Protein AF-X1ENZ5-F1 (afdb_monomer)

Organism: NCBI:txid412755

Radius of gyration: 10.83 Å; Cα contacts (8 Å, |Δi|>4): 65; chains: 1; bounding box: 33×15×16 Å

Structure (mmCIF, N/CA/C/O backbone):
data_AF-X1ENZ5-F1
#
_entry.id   AF-X1ENZ5-F1
#
loop_
_atom_site.group_PDB
_atom_site.id
_atom_site.type_symbol
_atom_site.label_atom_id
_atom_site.label_alt_id
_atom_site.label_comp_id
_atom_site.label_asym_id
_atom_site.label_entity_id
_atom_site.label_seq_id
_atom_site.pdbx_PDB_ins_code
_atom_site.Cartn_x
_atom_site.Cartn_y
_atom_site.Cartn_z
_atom_site.occupancy
_atom_site.B_iso_or_equiv
_atom_site.auth_seq_id
_atom_site.auth_comp_id
_atom_site.auth_asym_id
_atom_site.auth_atom_id
_atom_site.pdbx_PDB_model_num
ATOM 1 N N . MET A 1 1 ? 14.771 5.313 -5.515 1.00 73.44 1 MET A N 1
ATOM 2 C CA . MET A 1 1 ? 14.106 6.61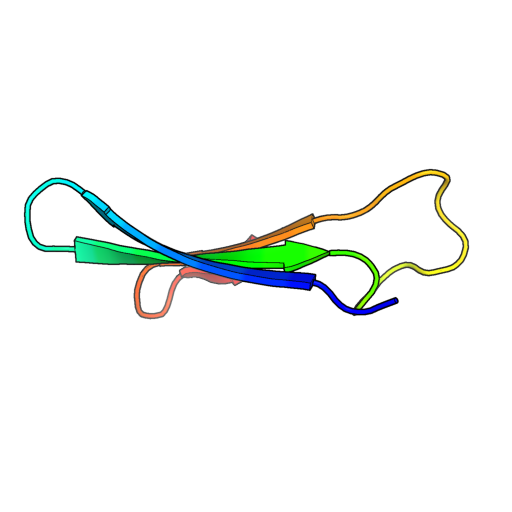8 -5.779 1.00 73.44 1 MET A CA 1
ATOM 3 C C . MET A 1 1 ? 12.763 6.521 -5.094 1.00 73.44 1 MET A C 1
ATOM 5 O O . MET A 1 1 ? 12.101 5.529 -5.337 1.00 73.44 1 MET A O 1
ATOM 9 N N . ILE A 1 2 ? 12.380 7.445 -4.209 1.00 84.12 2 ILE A N 1
ATOM 10 C CA . ILE A 1 2 ? 11.080 7.306 -3.528 1.00 84.12 2 ILE A CA 1
ATOM 11 C C . ILE A 1 2 ? 9.985 7.694 -4.521 1.00 84.12 2 ILE A C 1
ATOM 13 O O . ILE A 1 2 ? 9.957 8.837 -4.976 1.00 84.12 2 ILE A O 1
ATOM 17 N N . ILE A 1 3 ? 9.122 6.739 -4.859 1.00 91.38 3 ILE A N 1
ATOM 18 C CA . ILE A 1 3 ? 7.913 6.968 -5.652 1.00 91.38 3 ILE A CA 1
ATOM 19 C C . ILE A 1 3 ? 6.743 6.976 -4.672 1.0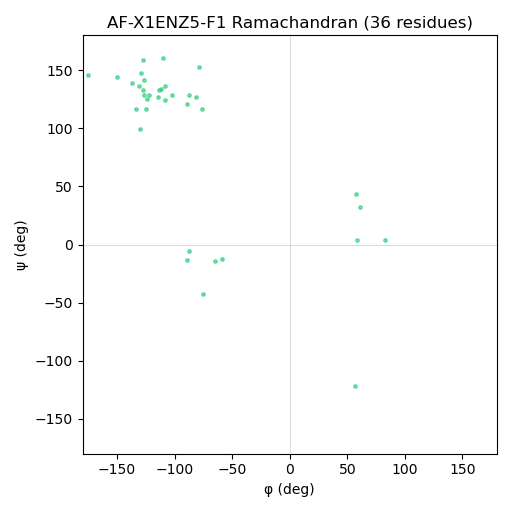0 91.38 3 ILE A C 1
ATOM 21 O O . ILE A 1 3 ? 6.631 6.068 -3.847 1.00 91.38 3 ILE A O 1
ATOM 25 N N . LYS A 1 4 ? 5.907 8.013 -4.741 1.00 94.50 4 LYS A N 1
ATOM 26 C CA . LYS A 1 4 ? 4.723 8.181 -3.900 1.00 94.50 4 LYS A CA 1
ATOM 27 C C . LYS A 1 4 ? 3.548 8.578 -4.775 1.00 94.50 4 LYS A C 1
ATOM 29 O O . LYS A 1 4 ? 3.563 9.661 -5.345 1.00 94.50 4 LYS A O 1
ATOM 34 N N . GLU A 1 5 ? 2.538 7.724 -4.813 1.00 95.56 5 GLU A N 1
ATOM 35 C CA . GLU A 1 5 ? 1.330 7.936 -5.604 1.00 95.56 5 GLU A CA 1
ATOM 36 C C . GLU A 1 5 ? 0.088 7.753 -4.734 1.00 95.56 5 GLU A C 1
ATOM 38 O O . GLU A 1 5 ? 0.081 6.937 -3.808 1.00 95.56 5 GLU A O 1
ATOM 43 N N . SER A 1 6 ? -0.966 8.503 -5.052 1.00 95.81 6 SER A N 1
ATOM 44 C CA . SER A 1 6 ? -2.249 8.430 -4.352 1.00 95.81 6 SER A CA 1
ATOM 45 C C . SER A 1 6 ? -3.392 8.192 -5.328 1.00 95.81 6 SER A C 1
ATOM 47 O O . SER A 1 6 ? -3.425 8.749 -6.425 1.00 95.81 6 SER A O 1
ATOM 49 N N . VAL A 1 7 ? -4.359 7.377 -4.913 1.00 96.19 7 VAL A N 1
ATOM 50 C CA . VAL A 1 7 ? -5.560 7.070 -5.692 1.00 96.19 7 VAL A CA 1
ATOM 51 C C . VAL A 1 7 ? -6.793 7.083 -4.796 1.00 96.19 7 VAL A C 1
ATOM 53 O O . VAL A 1 7 ? -6.767 6.592 -3.669 1.00 96.19 7 VAL A O 1
ATOM 56 N N . ASN A 1 8 ? -7.895 7.641 -5.302 1.00 94.94 8 ASN A N 1
ATOM 57 C CA . ASN A 1 8 ? -9.187 7.562 -4.631 1.00 94.94 8 ASN A CA 1
ATOM 58 C C . ASN A 1 8 ? -9.937 6.305 -5.088 1.00 94.94 8 ASN A C 1
ATOM 60 O O . ASN A 1 8 ? -10.225 6.148 -6.276 1.00 94.94 8 ASN A O 1
ATOM 64 N N . ILE A 1 9 ? -10.271 5.423 -4.146 1.00 92.94 9 ILE A N 1
ATOM 65 C CA . ILE A 1 9 ? -11.055 4.210 -4.390 1.00 92.94 9 ILE A CA 1
ATOM 66 C C . ILE A 1 9 ? -12.264 4.220 -3.457 1.00 92.94 9 ILE A C 1
ATOM 68 O O . ILE A 1 9 ? -12.128 4.189 -2.234 1.00 92.94 9 ILE A O 1
ATOM 72 N N . GLY A 1 10 ? -13.468 4.274 -4.032 1.00 92.62 10 GLY A N 1
ATOM 73 C CA . GLY A 1 10 ? -14.7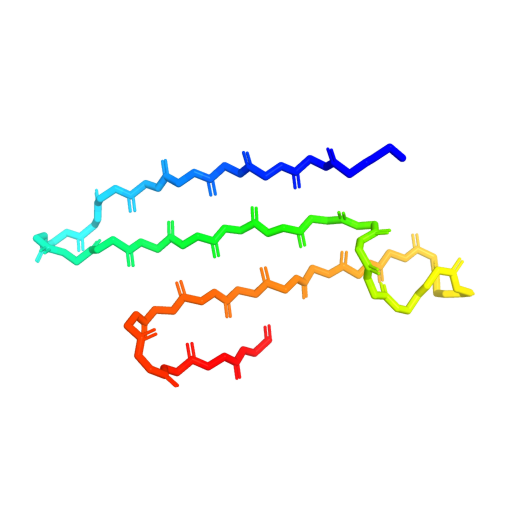14 4.242 -3.258 1.00 92.62 10 GLY A CA 1
ATOM 74 C C . GLY A 1 10 ? -14.863 5.406 -2.270 1.00 92.62 10 GLY A C 1
ATOM 75 O O . GLY A 1 10 ? -15.429 5.224 -1.194 1.00 92.62 10 GLY A O 1
ATOM 76 N N . GLY A 1 11 ? -14.318 6.581 -2.600 1.00 93.50 11 GLY A N 1
ATOM 77 C CA . GLY A 1 11 ? -14.339 7.764 -1.736 1.00 93.50 11 GLY A CA 1
ATOM 78 C C . GLY A 1 11 ? -13.241 7.784 -0.671 1.00 93.50 11 GLY A C 1
ATOM 79 O O . GLY A 1 11 ? -13.213 8.706 0.140 1.00 93.50 11 GLY A O 1
ATOM 80 N N . ARG A 1 12 ? -12.337 6.797 -0.657 1.00 91.81 12 ARG A N 1
ATOM 81 C CA . ARG A 1 12 ? -11.212 6.719 0.281 1.00 91.81 12 ARG A CA 1
ATOM 82 C C . ARG A 1 12 ? -9.895 6.923 -0.452 1.00 91.81 12 ARG A C 1
ATOM 84 O O . ARG A 1 12 ? -9.672 6.324 -1.500 1.00 91.81 12 ARG A O 1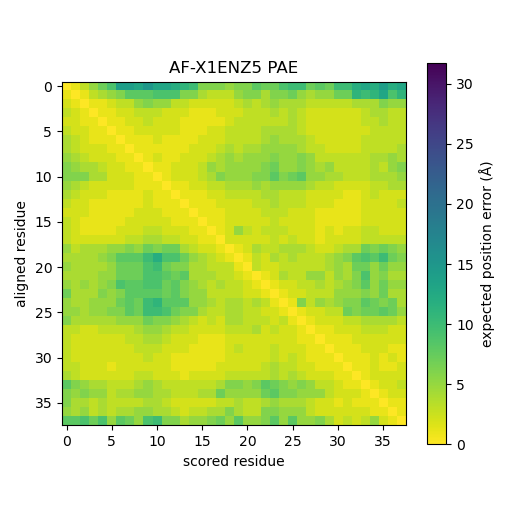
ATOM 91 N N . GLU A 1 13 ? -9.023 7.754 0.105 1.00 95.94 13 GLU A N 1
ATOM 92 C CA . GLU A 1 13 ? -7.678 7.959 -0.430 1.00 95.94 13 GLU A CA 1
ATOM 93 C C . GLU A 1 13 ? -6.744 6.840 0.039 1.00 95.94 13 GLU A C 1
ATOM 95 O O . GLU A 1 13 ? -6.641 6.555 1.234 1.00 95.94 13 GLU A O 1
ATOM 100 N N . ILE A 1 14 ? -6.072 6.207 -0.919 1.00 96.19 14 ILE A N 1
ATOM 101 C CA . ILE A 1 14 ? -5.032 5.210 -0.687 1.00 96.19 14 ILE A CA 1
ATOM 102 C C . ILE A 1 14 ? -3.726 5.792 -1.198 1.00 96.19 14 ILE A C 1
ATOM 104 O O . ILE A 1 14 ? -3.645 6.217 -2.349 1.00 96.19 14 ILE A O 1
ATOM 108 N N . THR A 1 15 ? -2.708 5.789 -0.346 1.00 96.00 15 THR A N 1
ATOM 109 C CA . THR A 1 15 ? -1.353 6.223 -0.691 1.00 96.00 15 THR A CA 1
ATOM 110 C C . THR A 1 15 ? -0.437 5.011 -0.776 1.00 96.00 15 THR A C 1
ATOM 112 O O . THR A 1 15 ? -0.483 4.14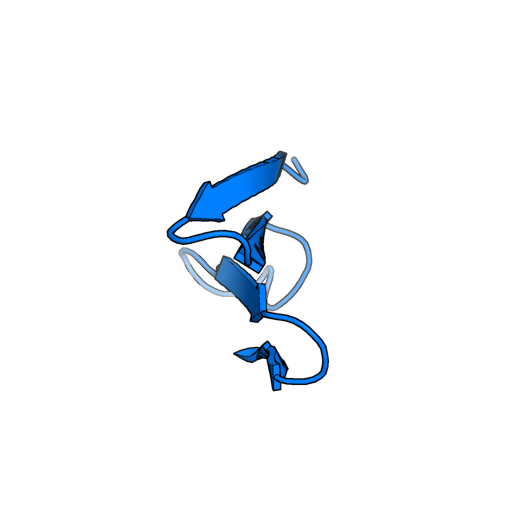5 0.097 1.00 96.00 15 THR A O 1
ATOM 115 N N . ILE A 1 16 ? 0.404 4.961 -1.804 1.00 95.62 16 ILE A N 1
ATOM 116 C CA . ILE A 1 16 ? 1.384 3.901 -2.040 1.00 95.62 16 ILE A CA 1
ATOM 117 C C . ILE A 1 16 ? 2.763 4.549 -2.147 1.00 95.62 16 ILE A C 1
ATOM 119 O O . ILE A 1 16 ? 2.970 5.446 -2.965 1.00 95.62 16 ILE A O 1
ATOM 123 N N . GLU A 1 17 ? 3.710 4.095 -1.330 1.00 95.31 17 GLU A N 1
ATOM 124 C CA . GLU A 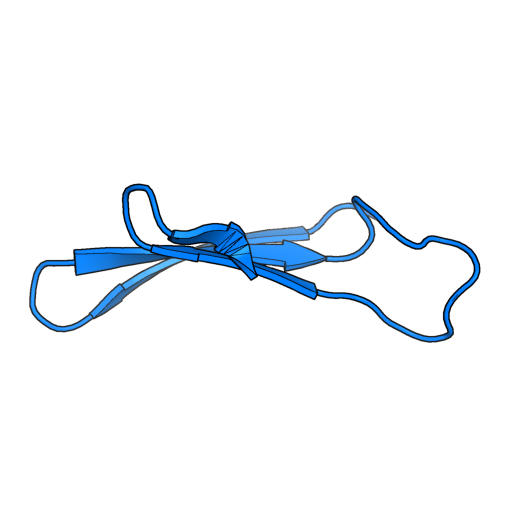1 17 ? 5.085 4.596 -1.300 1.00 95.31 17 GLU A CA 1
ATOM 125 C C . GLU A 1 17 ? 6.090 3.448 -1.449 1.00 95.31 17 GLU A C 1
ATOM 127 O O . GLU A 1 17 ? 6.041 2.473 -0.703 1.00 95.31 17 GLU A O 1
ATOM 132 N N . THR A 1 18 ? 7.040 3.563 -2.377 1.00 93.69 18 THR A N 1
ATOM 133 C CA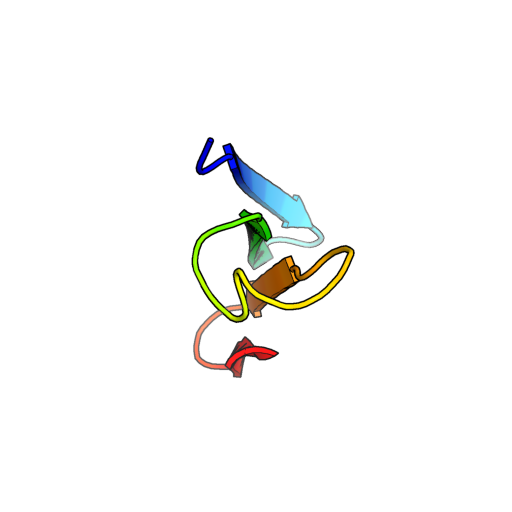 . THR A 1 18 ? 8.118 2.574 -2.569 1.00 93.69 18 THR A CA 1
ATOM 134 C C . THR A 1 18 ? 9.473 3.137 -2.151 1.00 93.69 18 THR A C 1
ATOM 136 O O . THR A 1 18 ? 9.646 4.353 -2.034 1.00 93.69 18 THR A O 1
ATOM 139 N N . ASP A 1 19 ? 10.449 2.259 -1.888 1.00 84.38 19 ASP A N 1
ATOM 140 C CA . ASP A 1 19 ? 11.850 2.615 -1.580 1.0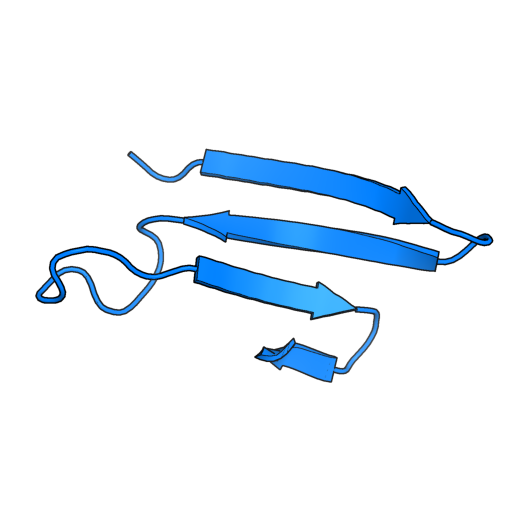0 84.38 19 ASP A CA 1
ATOM 141 C C . ASP A 1 19 ? 12.062 3.528 -0.348 1.00 84.38 19 ASP A C 1
ATOM 143 O O . ASP A 1 19 ? 13.192 3.933 -0.041 1.00 84.38 19 ASP A O 1
ATOM 147 N N . ARG A 1 20 ? 10.991 3.861 0.385 1.00 83.38 20 ARG A N 1
ATOM 148 C CA . ARG A 1 20 ? 11.037 4.689 1.596 1.00 83.38 20 ARG A CA 1
ATOM 149 C C . ARG A 1 20 ? 11.590 3.912 2.788 1.00 83.38 20 ARG A C 1
ATOM 151 O O . ARG A 1 20 ? 12.401 4.451 3.541 1.00 83.38 20 ARG A O 1
ATOM 158 N N . ILE A 1 21 ? 11.161 2.661 2.954 1.00 84.69 21 ILE A N 1
ATOM 159 C CA . ILE A 1 21 ? 11.497 1.783 4.085 1.00 84.69 21 ILE A CA 1
ATOM 160 C C . ILE A 1 21 ? 12.026 0.450 3.539 1.00 84.69 21 ILE A C 1
ATOM 162 O O . ILE A 1 21 ? 11.789 0.122 2.382 1.00 84.69 21 ILE A O 1
ATOM 166 N N . ALA A 1 22 ? 12.775 -0.299 4.356 1.00 84.94 22 ALA A N 1
ATOM 167 C CA . ALA A 1 22 ? 13.318 -1.615 4.006 1.00 84.94 22 ALA A CA 1
ATOM 168 C C . ALA A 1 22 ? 14.207 -1.619 2.743 1.00 84.94 22 ALA A C 1
ATOM 170 O O . ALA A 1 22 ? 14.169 -2.545 1.945 1.00 84.94 22 ALA A O 1
ATOM 171 N N . LYS A 1 23 ? 15.092 -0.620 2.606 1.00 83.94 23 LYS A N 1
ATOM 172 C CA . LYS A 1 23 ? 16.030 -0.455 1.469 1.00 83.94 23 LYS A CA 1
ATOM 173 C C . LYS A 1 23 ? 17.000 -1.620 1.227 1.00 83.94 23 LYS A C 1
ATOM 175 O O . LYS A 1 23 ? 17.719 -1.618 0.238 1.00 83.94 23 LYS A O 1
ATOM 180 N N . GLN A 1 24 ? 17.100 -2.546 2.177 1.00 88.88 24 GLN A N 1
ATOM 181 C CA . GLN A 1 24 ? 17.917 -3.756 2.056 1.00 88.88 24 GLN A CA 1
ATOM 182 C C . GLN A 1 24 ? 17.134 -4.925 1.437 1.00 88.88 24 GLN A C 1
ATOM 184 O O . GLN A 1 24 ? 17.735 -5.924 1.054 1.00 88.88 24 GLN A O 1
ATOM 189 N N . ALA A 1 25 ? 15.806 -4.821 1.346 1.00 86.31 25 ALA A N 1
ATOM 190 C CA . ALA A 1 25 ? 14.969 -5.794 0.663 1.00 86.31 25 ALA A CA 1
ATOM 191 C C . ALA A 1 25 ? 15.023 -5.574 -0.854 1.00 86.31 25 ALA A C 1
ATOM 193 O O . ALA A 1 25 ? 15.196 -4.452 -1.326 1.00 86.31 25 ALA A O 1
ATOM 194 N N . SER A 1 26 ? 14.811 -6.641 -1.625 1.00 86.06 26 SER A N 1
ATOM 195 C CA . SER A 1 26 ? 14.726 -6.567 -3.092 1.00 86.06 26 SER A CA 1
ATOM 196 C C . SER A 1 26 ? 13.524 -5.753 -3.593 1.00 86.06 26 SER A C 1
ATOM 198 O O . SER A 1 26 ? 13.477 -5.392 -4.765 1.00 86.06 26 SER A O 1
ATOM 200 N N . GLY A 1 27 ? 12.566 -5.460 -2.712 1.00 87.81 27 GLY A N 1
ATOM 201 C CA . GLY A 1 27 ? 11.449 -4.556 -2.945 1.00 87.81 27 GLY A CA 1
ATOM 202 C C . GLY A 1 27 ? 10.632 -4.381 -1.667 1.00 87.81 27 GLY A C 1
ATOM 203 O O . GLY A 1 27 ? 10.513 -5.312 -0.870 1.00 87.81 27 GLY A O 1
ATOM 204 N N . ALA A 1 28 ? 10.086 -3.185 -1.468 1.00 91.44 28 ALA A N 1
ATOM 205 C CA . ALA A 1 28 ? 9.197 -2.877 -0.357 1.00 91.44 28 ALA A CA 1
ATOM 206 C C . ALA A 1 28 ? 8.210 -1.779 -0.759 1.00 91.44 28 ALA A C 1
ATOM 208 O O . ALA A 1 28 ? 8.560 -0.847 -1.491 1.00 91.44 28 ALA A O 1
ATOM 209 N N . VAL A 1 29 ? 6.985 -1.900 -0.257 1.00 93.81 29 VAL A N 1
ATOM 210 C CA . VAL A 1 29 ? 5.895 -0.952 -0.473 1.00 93.81 29 VAL A CA 1
ATOM 211 C C . VAL A 1 29 ? 5.283 -0.631 0.882 1.00 93.81 29 VAL A C 1
ATOM 213 O O . VAL A 1 29 ? 5.089 -1.534 1.688 1.00 93.81 29 VAL A O 1
ATOM 216 N N . LEU A 1 30 ? 5.004 0.645 1.118 1.00 93.88 30 LEU A N 1
ATOM 217 C CA . LEU A 1 30 ? 4.223 1.142 2.239 1.00 93.88 30 LEU A CA 1
ATOM 218 C C . LEU A 1 30 ? 2.877 1.621 1.700 1.00 93.88 30 LEU A C 1
ATOM 220 O O . LEU A 1 30 ? 2.835 2.471 0.807 1.00 93.88 30 LEU A O 1
ATOM 224 N N . MET A 1 31 ? 1.789 1.095 2.244 1.00 94.38 31 MET A N 1
ATOM 225 C CA . MET A 1 31 ? 0.431 1.489 1.900 1.00 94.38 31 MET A CA 1
ATOM 226 C C . MET A 1 31 ? -0.243 2.164 3.087 1.00 94.38 31 MET A C 1
ATOM 228 O O . MET A 1 31 ? -0.235 1.643 4.201 1.00 94.38 31 MET A O 1
ATOM 232 N N . THR A 1 32 ? -0.887 3.298 2.827 1.00 95.88 32 THR A N 1
ATOM 233 C CA . THR A 1 32 ? -1.660 4.036 3.829 1.00 95.88 32 THR A CA 1
ATOM 234 C C . THR A 1 32 ? -3.098 4.199 3.358 1.00 95.88 32 THR A C 1
ATOM 236 O O . THR A 1 32 ? -3.342 4.683 2.251 1.00 95.88 32 THR A O 1
ATOM 239 N N . LEU A 1 33 ? -4.049 3.826 4.214 1.00 94.12 33 LEU A N 1
ATOM 240 C CA . LEU A 1 33 ? -5.485 4.037 4.037 1.00 94.12 33 LEU A CA 1
ATOM 241 C C . LEU A 1 33 ? -6.042 4.670 5.319 1.00 94.12 33 LEU A C 1
ATOM 243 O O . LEU A 1 33 ? -6.298 3.974 6.305 1.00 94.12 33 LEU A O 1
ATOM 247 N N . GLY A 1 34 ? -6.229 5.991 5.310 1.00 87.12 34 GLY A N 1
ATOM 248 C CA . GLY A 1 34 ? -6.550 6.736 6.532 1.00 87.12 34 GLY A CA 1
ATOM 249 C C . GLY A 1 34 ? -5.476 6.510 7.602 1.00 87.12 34 GLY A C 1
ATOM 250 O O . GLY A 1 34 ? -4.299 6.741 7.341 1.00 87.12 34 GLY A O 1
ATOM 251 N N . ASP A 1 35 ? -5.872 5.995 8.768 1.00 89.25 35 ASP A N 1
ATOM 252 C CA . ASP A 1 35 ? -4.958 5.698 9.885 1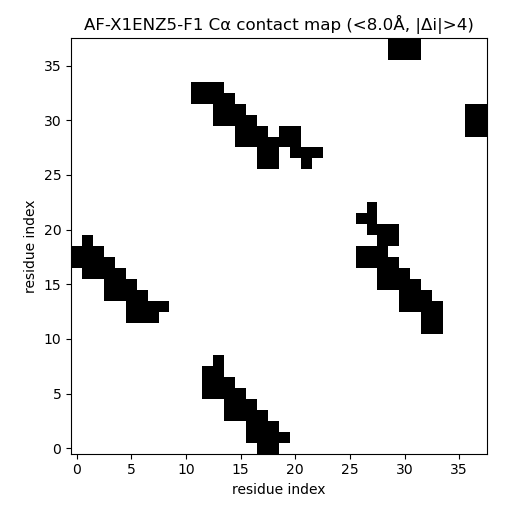.00 89.25 35 ASP A CA 1
ATOM 253 C C . ASP A 1 35 ? -4.327 4.294 9.814 1.00 89.25 35 ASP A C 1
ATOM 255 O O . ASP A 1 35 ? -3.486 3.938 10.640 1.00 89.25 35 ASP A O 1
ATOM 259 N N . THR A 1 36 ? -4.738 3.465 8.849 1.00 92.00 36 THR A N 1
ATOM 260 C CA . THR A 1 36 ? -4.186 2.115 8.675 1.00 92.00 36 THR A CA 1
ATOM 261 C C . THR A 1 36 ? -2.949 2.167 7.786 1.00 92.00 36 THR A C 1
ATOM 263 O O . THR A 1 36 ? -3.010 2.702 6.679 1.00 92.00 36 THR A O 1
ATOM 266 N N . VAL A 1 37 ? -1.846 1.579 8.253 1.00 91.31 37 VAL A N 1
ATOM 267 C CA . VAL A 1 37 ? -0.554 1.533 7.553 1.00 91.31 37 VAL A CA 1
ATOM 268 C C . VAL A 1 37 ? -0.074 0.085 7.465 1.00 91.31 37 VAL A C 1
ATOM 270 O O . VAL A 1 37 ? -0.110 -0.631 8.469 1.00 91.31 37 VAL A O 1
ATOM 273 N N . THR A 1 38 ? 0.364 -0.344 6.281 1.00 83.31 38 THR A N 1
ATOM 274 C CA . THR A 1 38 ? 0.842 -1.708 5.994 1.00 83.31 38 THR A CA 1
ATOM 275 C C . THR A 1 38 ? 1.995 -1.712 5.004 1.00 83.31 38 THR A C 1
ATOM 277 O O . THR A 1 38 ? 2.192 -0.701 4.297 1.00 83.31 38 THR A O 1
#

Solvent-accessible surface area (backbone atoms only — not comparable to full-atom values): 2386 Å² total; per-residue (Å²): 120,75,48,76,52,74,49,76,57,96,90,40,62,37,36,42,35,29,59,78,55,62,77,87,48,98,70,46,69,41,39,36,48,81,93,46,73,84

Nearest PDB structures (foldseek):
  3gcm-assembly1_A  TM=9.016E-01  e=3.586E-01  Escherichia coli O139:H28 str. E24377A
  3gll-assembly1_A  TM=8.956E-01  e=5.466E-01  Escherichia coli O139:H28 str. E24377A
  7ogk-assembly1_B  TM=9.019E-01  e=5.863E-01  Escherichia coli K-12
  3gme-assembly1_A  TM=8.854E-01  e=7.764E-01  Escherichia coli O139:H28 str. E24377A
  7yfz-assembly1_l  TM=6.579E-01  e=4.427E-01  uncultured cyanophage

Mean predicted aligned error: 3.39 Å

Secondary structure (DSSP, 8-state):
--EEEEEEETTEEEEEEESSS-TTSS--EEEEETTEE-

InterPro domains:
  IPR020568 Ribosomal protein uS5 domain 2-type superfamily [SSF54211] (2-37)
  IPR027408 PNPase/RNase PH domain superfamily [G3DSA:3.30.230.70] (1-38)

Sequence (38 aa):
MIIKESVNIGGREITIETDRIAKQASGAVLMTLGDTVT

pLDDT: mean 90.7, std 5.17, range [73.44, 96.19]

Foldseek 3Di:
DWDWDWDQDPNWIKIKIWCPPPVVDPTDIWIDTPPDID